Protein AF-A0A9X3EZR4-F1 (afdb_monomer_lite)

pLDDT: mean 86.71, std 14.76, range [45.41, 97.12]

Foldseek 3Di:
DDDPDDPDDQDADEDDLQADDAAQHWYQYPVQGIWGFHHAPDPFWTWTQGPVGIDIDGHNDD

Radius of gyration: 13.42 Å; chains: 1; bounding box: 27×27×42 Å

Sequence (62 aa):
MEDLAHQGGTPIKAYSMRETFAAGDPVSHPKFGKGVVLEVIEAKKCAILFEEGRKVLAMGGT

Secondary structure (DSSP, 8-state):
--------PPPPEEP-TTS---TT-EEEETTTEEEEEEEEEETTEEEEEETTEEEEEE----

Organism: NCBI:txid889268

Structure (mmCIF, N/CA/C/O backbone):
data_AF-A0A9X3EZR4-F1
#
_entry.id   AF-A0A9X3EZR4-F1
#
loop_
_atom_site.group_PDB
_atom_site.id
_atom_site.type_symbol
_atom_site.label_atom_id
_atom_site.label_alt_id
_atom_site.label_comp_id
_atom_site.label_asym_id
_atom_site.label_entity_id
_atom_site.label_seq_id
_atom_site.pdbx_PDB_ins_code
_atom_site.Cartn_x
_atom_site.Cartn_y
_atom_site.Cartn_z
_atom_site.occupancy
_atom_site.B_iso_or_equiv
_atom_site.auth_seq_id
_atom_site.auth_comp_id
_atom_site.auth_asym_id
_atom_site.auth_atom_id
_atom_site.pdbx_PDB_model_num
ATOM 1 N N . MET A 1 1 ? 3.646 -17.342 33.359 1.00 53.41 1 MET A N 1
ATOM 2 C CA . MET A 1 1 ? 4.051 -17.378 31.937 1.00 53.41 1 MET A CA 1
ATOM 3 C C . MET A 1 1 ? 3.384 -16.193 31.280 1.00 53.41 1 MET A C 1
ATOM 5 O O . MET A 1 1 ? 2.385 -16.318 30.582 1.00 53.41 1 MET A O 1
ATOM 9 N N . GLU A 1 2 ? 3.869 -15.022 31.674 1.00 53.97 2 GLU A N 1
ATOM 10 C CA . GLU A 1 2 ? 3.542 -13.739 31.084 1.00 53.97 2 GLU A CA 1
ATOM 11 C C . GLU A 1 2 ? 4.093 -13.686 29.664 1.00 53.97 2 GLU A C 1
ATOM 13 O O . GLU A 1 2 ? 5.297 -13.788 29.504 1.00 53.97 2 GLU A O 1
ATOM 18 N N . ASP A 1 3 ? 3.212 -13.540 28.674 1.00 45.41 3 ASP A N 1
ATOM 19 C CA . ASP A 1 3 ? 3.495 -12.893 27.381 1.00 45.41 3 ASP A CA 1
ATOM 20 C C . ASP A 1 3 ? 2.164 -12.590 26.659 1.00 45.41 3 ASP A C 1
ATOM 22 O O . ASP A 1 3 ? 1.953 -12.887 25.487 1.00 45.41 3 ASP A O 1
ATOM 26 N N . LEU A 1 4 ? 1.207 -11.996 27.387 1.00 53.78 4 LEU A N 1
ATOM 27 C CA . LEU A 1 4 ? -0.066 -11.509 26.828 1.00 53.78 4 LEU A CA 1
ATOM 28 C C . LEU A 1 4 ? 0.004 -10.022 26.435 1.00 53.78 4 LEU A C 1
ATOM 30 O O . LEU A 1 4 ? -0.986 -9.297 26.494 1.00 53.78 4 LEU A O 1
ATOM 34 N N . ALA A 1 5 ? 1.187 -9.545 26.061 1.00 53.12 5 ALA A N 1
ATOM 35 C CA . ALA A 1 5 ? 1.414 -8.167 25.666 1.00 53.12 5 ALA A CA 1
ATOM 36 C C . ALA A 1 5 ? 2.010 -8.161 24.265 1.00 53.12 5 ALA A C 1
ATOM 38 O O . ALA A 1 5 ? 3.202 -8.364 24.107 1.00 53.12 5 ALA A O 1
ATOM 39 N N . HIS A 1 6 ? 1.145 -8.021 23.266 1.00 47.28 6 HIS A N 1
ATOM 40 C CA . HIS A 1 6 ? 1.227 -7.065 22.161 1.00 47.28 6 HIS A CA 1
ATOM 41 C C . HIS A 1 6 ? -0.071 -7.272 21.375 1.00 47.28 6 HIS A C 1
ATOM 43 O O . HIS A 1 6 ? -0.201 -8.217 20.600 1.00 47.28 6 HIS A O 1
ATOM 49 N N . GLN A 1 7 ? -1.062 -6.402 21.587 1.00 52.47 7 GLN A N 1
ATOM 50 C CA . GLN A 1 7 ? -2.191 -6.235 20.666 1.00 52.47 7 GLN A CA 1
ATOM 51 C C . GLN A 1 7 ? -1.636 -5.668 19.344 1.00 52.47 7 GLN A C 1
ATOM 53 O O . GLN A 1 7 ? -1.783 -4.490 19.034 1.00 52.47 7 GLN A O 1
ATOM 58 N N . GLY A 1 8 ? -0.879 -6.491 18.619 1.00 50.47 8 GLY A N 1
ATOM 59 C CA . GLY A 1 8 ? -0.114 -6.137 17.435 1.00 50.47 8 GLY A CA 1
ATOM 60 C C . GLY A 1 8 ? -0.999 -6.191 16.206 1.00 50.47 8 GLY A C 1
ATOM 61 O O . GLY A 1 8 ? -0.935 -7.142 15.433 1.00 50.47 8 GLY A O 1
ATOM 62 N N . GLY A 1 9 ? -1.851 -5.182 16.030 1.00 67.81 9 GLY A N 1
ATOM 63 C CA . GLY A 1 9 ? -2.427 -4.935 14.713 1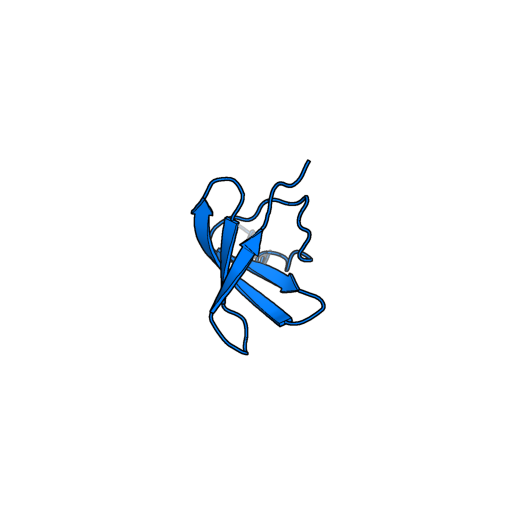.00 67.81 9 GLY A CA 1
ATOM 64 C C . GLY A 1 9 ? -1.297 -4.659 13.721 1.00 67.81 9 GLY A C 1
ATOM 65 O O . GLY A 1 9 ? -0.363 -3.923 14.047 1.00 67.81 9 GLY A O 1
ATOM 66 N N . THR A 1 10 ? -1.361 -5.247 12.526 1.00 76.94 10 THR A N 1
ATOM 67 C CA . THR A 1 10 ? -0.424 -4.925 11.444 1.00 76.94 10 THR A CA 1
ATOM 68 C C . THR A 1 10 ? -0.400 -3.403 11.250 1.00 76.94 10 THR A C 1
ATOM 70 O O . THR A 1 10 ? -1.467 -2.805 11.070 1.00 76.94 10 THR A O 1
ATOM 73 N N . PRO A 1 11 ? 0.768 -2.739 11.320 1.00 85.56 11 PRO A N 1
ATOM 74 C CA . PRO A 1 11 ? 0.836 -1.291 11.184 1.00 85.56 11 PRO A CA 1
ATOM 75 C C . PRO A 1 11 ? 0.365 -0.871 9.789 1.00 85.56 11 PRO A C 1
ATOM 77 O O . PRO A 1 11 ? 0.740 -1.481 8.788 1.00 85.56 11 PRO A O 1
ATOM 80 N N . ILE A 1 12 ? -0.453 0.185 9.724 1.00 90.31 12 ILE A N 1
ATOM 81 C CA . ILE A 1 12 ? -0.940 0.726 8.450 1.00 90.31 12 ILE A CA 1
ATOM 82 C C . ILE A 1 12 ? 0.246 1.314 7.682 1.00 90.31 12 ILE A C 1
ATOM 84 O O . ILE A 1 12 ? 0.852 2.293 8.120 1.00 90.31 12 ILE A O 1
ATOM 88 N N . LYS A 1 13 ? 0.558 0.740 6.520 1.00 91.88 13 LYS A N 1
ATOM 89 C CA . LYS A 1 13 ? 1.635 1.209 5.644 1.00 91.88 13 LYS A CA 1
ATOM 90 C C . LYS A 1 13 ? 1.142 2.369 4.782 1.00 91.88 13 LYS A C 1
ATOM 92 O O . LYS A 1 13 ? 0.047 2.316 4.228 1.00 91.88 13 LYS A O 1
ATOM 97 N N . ALA A 1 14 ? 1.939 3.422 4.626 1.00 94.38 14 ALA A N 1
ATOM 98 C CA . ALA A 1 14 ? 1.634 4.447 3.632 1.00 94.38 14 ALA A CA 1
ATOM 99 C C . ALA A 1 14 ? 1.801 3.855 2.224 1.00 94.38 14 ALA A C 1
ATOM 101 O O . ALA A 1 14 ? 2.803 3.201 1.937 1.00 94.38 14 ALA A O 1
ATOM 102 N 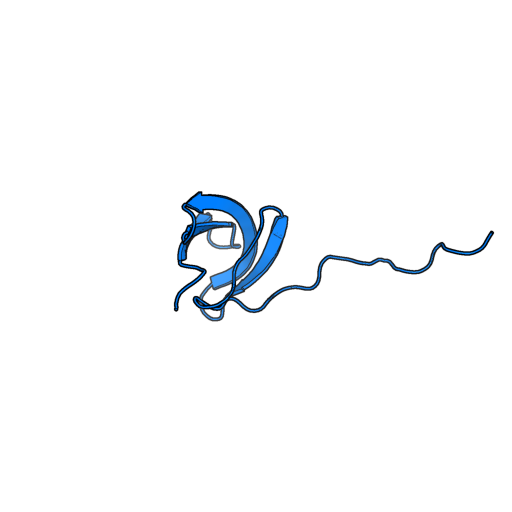N . TYR A 1 15 ? 0.826 4.075 1.343 1.00 93.06 15 TYR A N 1
ATOM 103 C CA . TYR A 1 15 ? 0.939 3.629 -0.037 1.00 93.06 15 TYR A CA 1
ATOM 104 C C . TYR A 1 15 ? 2.081 4.367 -0.740 1.00 93.06 15 TYR A C 1
ATOM 106 O O . TYR A 1 15 ? 2.131 5.598 -0.759 1.00 93.06 15 TYR A O 1
ATOM 114 N N . SER A 1 16 ? 2.949 3.599 -1.386 1.00 91.31 16 SER A N 1
ATOM 115 C CA . SER A 1 16 ? 4.004 4.078 -2.266 1.00 91.31 16 SER A CA 1
ATOM 116 C C . SER A 1 16 ? 4.138 3.094 -3.415 1.00 91.31 16 SER A C 1
ATOM 118 O O . SER A 1 16 ? 4.144 1.884 -3.202 1.00 91.31 16 SER A O 1
ATOM 120 N N . MET A 1 17 ? 4.297 3.604 -4.635 1.00 90.31 17 MET A N 1
ATOM 121 C CA . MET A 1 17 ? 4.547 2.748 -5.795 1.00 90.31 17 MET A CA 1
ATOM 122 C C . MET A 1 17 ? 5.887 2.012 -5.703 1.00 90.31 17 MET A C 1
ATOM 124 O O . MET A 1 17 ? 6.051 1.026 -6.404 1.00 90.31 17 MET A O 1
ATOM 128 N N . ARG A 1 18 ? 6.835 2.476 -4.876 1.00 91.12 18 ARG A N 1
ATOM 129 C CA . ARG A 1 18 ? 8.149 1.834 -4.677 1.00 91.12 18 ARG A CA 1
ATOM 130 C C . ARG A 1 18 ? 8.109 0.689 -3.670 1.00 91.12 18 ARG A C 1
ATOM 132 O O . ARG A 1 18 ? 8.945 -0.203 -3.721 1.00 91.12 18 ARG A O 1
ATOM 139 N N . GLU A 1 19 ? 7.141 0.728 -2.764 1.00 90.62 19 GLU A N 1
ATOM 140 C CA . GLU A 1 19 ? 6.950 -0.308 -1.755 1.00 90.62 19 GLU A CA 1
ATOM 141 C C . GLU A 1 19 ? 6.288 -1.540 -2.371 1.00 90.62 19 GLU A C 1
ATOM 143 O O . GLU A 1 19 ? 5.717 -1.484 -3.463 1.00 90.62 19 GLU A O 1
ATOM 148 N N . THR A 1 20 ? 6.357 -2.659 -1.657 1.00 91.38 20 THR A N 1
ATOM 149 C CA . THR A 1 20 ? 5.624 -3.882 -1.997 1.00 91.38 20 THR A CA 1
ATOM 150 C C . THR A 1 20 ? 4.670 -4.234 -0.866 1.00 91.38 20 THR A C 1
ATOM 152 O O . THR A 1 20 ? 4.924 -3.934 0.302 1.00 91.38 20 THR A O 1
ATOM 155 N N . PHE A 1 21 ? 3.546 -4.848 -1.222 1.00 92.44 21 PHE A N 1
ATOM 156 C CA . PHE A 1 21 ? 2.477 -5.163 -0.285 1.00 92.44 21 PHE A CA 1
ATOM 157 C C . PHE A 1 21 ? 2.062 -6.622 -0.423 1.00 92.44 21 PHE A C 1
ATOM 159 O O . PHE A 1 21 ? 2.115 -7.188 -1.516 1.00 92.44 21 PHE A O 1
ATOM 166 N N . ALA A 1 22 ? 1.626 -7.213 0.686 1.00 93.31 22 ALA A N 1
ATOM 167 C CA . ALA A 1 22 ? 1.073 -8.559 0.729 1.00 93.31 22 ALA A CA 1
ATOM 168 C C . ALA A 1 22 ? -0.436 -8.525 1.003 1.00 93.31 22 ALA A C 1
ATOM 170 O O . ALA A 1 22 ? -0.964 -7.551 1.536 1.00 93.31 22 ALA A O 1
ATOM 171 N N . ALA A 1 23 ? -1.141 -9.602 0.650 1.00 93.69 23 ALA A N 1
ATOM 172 C CA . ALA A 1 23 ? -2.549 -9.760 1.005 1.00 93.69 23 ALA A CA 1
ATOM 173 C C . ALA A 1 23 ? -2.737 -9.656 2.531 1.00 93.69 23 ALA A C 1
ATOM 175 O O . ALA A 1 23 ? -1.984 -10.255 3.295 1.00 93.69 23 ALA A O 1
ATOM 176 N N . GLY A 1 24 ? -3.734 -8.887 2.963 1.00 93.56 24 GLY A N 1
ATOM 177 C CA . GLY A 1 24 ? -4.002 -8.573 4.365 1.00 93.56 24 GLY A CA 1
ATOM 178 C C . GLY A 1 24 ? -3.256 -7.349 4.905 1.00 93.56 24 GLY A C 1
ATOM 179 O O . GLY A 1 24 ? -3.584 -6.900 6.003 1.00 93.56 24 GLY A O 1
ATOM 180 N N . ASP A 1 25 ? -2.310 -6.766 4.156 1.00 93.75 25 ASP A N 1
ATOM 181 C CA . ASP A 1 25 ? -1.634 -5.545 4.597 1.00 93.75 25 ASP A CA 1
ATOM 182 C C . ASP A 1 25 ? -2.622 -4.364 4.633 1.00 93.75 25 ASP A C 1
ATOM 184 O O . ASP A 1 25 ? -3.268 -4.057 3.621 1.00 93.75 25 ASP A O 1
ATOM 188 N N . PRO A 1 26 ? -2.728 -3.648 5.765 1.00 94.62 26 PRO A N 1
ATOM 189 C CA . PRO A 1 26 ? -3.441 -2.389 5.813 1.00 94.62 26 PRO A CA 1
ATOM 190 C C . PRO A 1 26 ? -2.591 -1.286 5.174 1.00 94.62 26 PRO A C 1
ATOM 192 O O . PRO A 1 26 ? -1.414 -1.107 5.494 1.00 94.62 26 PRO A O 1
ATOM 195 N N . VAL A 1 27 ? -3.208 -0.516 4.283 1.00 94.44 27 VAL A N 1
ATOM 196 C CA . VAL A 1 27 ? -2.558 0.522 3.480 1.00 94.44 27 VAL A CA 1
ATOM 197 C C . VAL A 1 27 ? -3.320 1.842 3.603 1.00 94.44 27 VAL A C 1
ATOM 199 O O . VAL A 1 27 ? -4.545 1.867 3.617 1.00 94.44 27 VAL A O 1
ATOM 202 N N . SER A 1 28 ? -2.607 2.964 3.670 1.00 95.44 28 SER A N 1
ATOM 203 C CA . SER A 1 28 ? -3.175 4.316 3.632 1.00 95.44 28 SER A CA 1
ATOM 204 C C . SER A 1 28 ? -2.736 5.034 2.360 1.00 95.44 28 SER A C 1
ATOM 206 O O . SER A 1 28 ? -1.551 5.309 2.175 1.00 95.44 28 SER A O 1
ATOM 208 N N . HIS A 1 29 ? -3.679 5.341 1.473 1.00 94.75 29 HIS A N 1
ATOM 209 C CA . HIS A 1 29 ? -3.443 6.058 0.225 1.00 94.75 29 HIS A CA 1
ATOM 210 C C . HIS A 1 29 ? -3.896 7.523 0.347 1.00 94.75 29 HIS A C 1
ATOM 212 O O . HIS A 1 29 ? -5.040 7.766 0.728 1.00 94.75 29 HIS A O 1
ATOM 218 N N . PRO A 1 30 ? -3.093 8.522 -0.067 1.00 93.31 30 PRO A N 1
ATOM 219 C CA . PRO A 1 30 ? -3.432 9.939 0.119 1.00 93.31 30 PRO A CA 1
ATOM 220 C C . PRO A 1 30 ? -4.741 10.369 -0.566 1.00 93.31 30 PRO A C 1
ATOM 222 O O . PRO A 1 30 ? -5.448 11.229 -0.058 1.00 93.31 30 PRO A O 1
ATOM 225 N N . LYS A 1 31 ? -5.085 9.760 -1.711 1.00 93.25 31 LYS A N 1
ATOM 226 C CA . LYS A 1 31 ? -6.335 10.036 -2.450 1.00 93.25 31 LYS A CA 1
ATOM 227 C C . LYS A 1 31 ? -7.538 9.188 -2.018 1.00 93.25 31 LYS A C 1
ATOM 229 O O . LYS A 1 31 ? -8.664 9.647 -2.142 1.00 93.25 31 LYS A O 1
ATOM 234 N N . PHE A 1 32 ? -7.309 7.945 -1.594 1.00 92.81 32 PHE A N 1
ATOM 235 C CA . PHE A 1 32 ? -8.383 6.957 -1.397 1.00 92.81 32 PHE A CA 1
ATOM 236 C C . PHE A 1 32 ? -8.613 6.617 0.078 1.00 92.81 32 PHE A C 1
ATOM 238 O O . PHE A 1 32 ? -9.537 5.882 0.400 1.00 92.81 32 PHE A O 1
ATOM 245 N N . GLY A 1 33 ? -7.782 7.154 0.971 1.00 94.38 33 GLY A N 1
ATOM 246 C CA . GLY A 1 33 ? -7.845 6.879 2.394 1.00 94.38 33 GLY A CA 1
ATOM 247 C C . GLY A 1 33 ? -7.287 5.504 2.743 1.00 94.38 33 GLY A C 1
ATOM 248 O O . GLY A 1 33 ? -6.385 4.978 2.086 1.00 94.38 33 GLY A O 1
ATOM 249 N N . LYS A 1 34 ? -7.809 4.944 3.831 1.00 95.12 34 LYS A N 1
ATOM 250 C CA . LYS A 1 34 ? -7.381 3.652 4.363 1.00 95.12 34 LYS A CA 1
ATOM 251 C C . LYS A 1 34 ? -8.029 2.519 3.573 1.00 95.12 34 LYS A C 1
ATOM 253 O O . LYS A 1 34 ? -9.185 2.607 3.166 1.00 95.12 34 LYS A O 1
ATOM 258 N N . GLY A 1 35 ? -7.279 1.450 3.383 1.00 95.69 35 GLY A N 1
ATOM 259 C CA . GLY A 1 35 ? -7.740 0.239 2.733 1.00 95.69 35 GLY A CA 1
ATOM 260 C C . GLY A 1 35 ? -6.940 -0.976 3.175 1.00 95.69 35 GLY A C 1
ATOM 261 O O . GLY A 1 35 ? -5.976 -0.866 3.933 1.00 95.69 35 GLY A O 1
ATOM 262 N N . VAL A 1 36 ? -7.350 -2.142 2.693 1.00 96.06 36 VAL A N 1
ATOM 263 C CA . VAL A 1 36 ? -6.667 -3.415 2.934 1.00 96.06 36 VAL A CA 1
ATOM 264 C C . VAL A 1 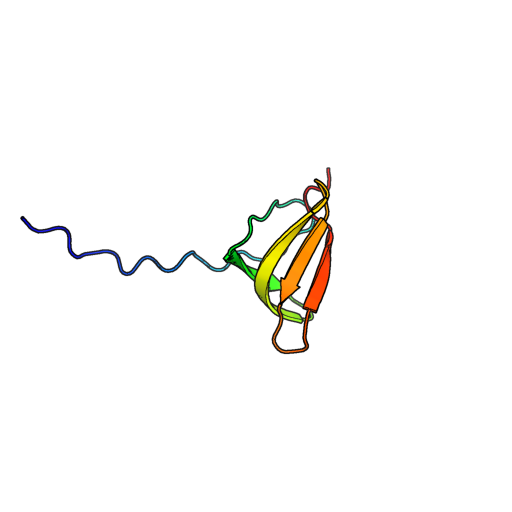36 ? -6.362 -4.089 1.608 1.00 96.06 36 VAL A C 1
ATOM 266 O O . VAL A 1 36 ? -7.199 -4.119 0.702 1.00 96.06 36 VAL A O 1
ATOM 269 N N . VAL A 1 37 ? -5.147 -4.603 1.468 1.00 95.81 37 VAL A N 1
ATOM 270 C CA . VAL A 1 37 ? -4.744 -5.351 0.279 1.00 95.81 37 VAL A CA 1
ATOM 271 C C . VAL A 1 37 ? -5.495 -6.677 0.283 1.00 95.81 37 VAL A C 1
ATOM 273 O O . VAL A 1 37 ? -5.367 -7.466 1.213 1.00 95.81 37 VAL A O 1
ATOM 276 N N . LEU A 1 38 ? -6.292 -6.925 -0.748 1.00 96.31 38 LEU A N 1
ATOM 277 C CA . LEU A 1 38 ? -7.023 -8.180 -0.905 1.00 96.31 38 LEU A CA 1
ATOM 278 C C . LEU A 1 38 ? -6.112 -9.275 -1.458 1.00 96.31 38 LEU A C 1
ATOM 280 O O . LEU A 1 38 ? -6.100 -10.393 -0.959 1.00 96.31 38 LEU A O 1
ATOM 284 N N . GLU A 1 39 ? -5.353 -8.940 -2.4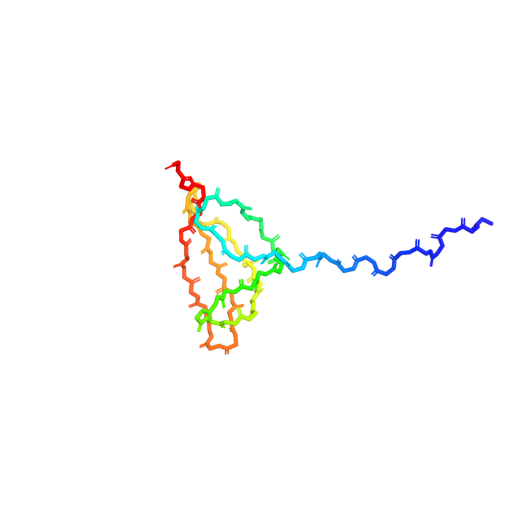99 1.00 95.00 39 GLU A N 1
ATOM 285 C CA . GLU A 1 39 ? -4.533 -9.884 -3.252 1.00 95.00 39 GLU A CA 1
ATOM 286 C C . GLU A 1 39 ? -3.458 -9.147 -4.060 1.00 95.00 39 GLU A C 1
ATOM 288 O O . GLU A 1 39 ? -3.618 -7.983 -4.447 1.00 95.00 39 GLU A O 1
ATOM 293 N N . VAL A 1 40 ? -2.367 -9.851 -4.355 1.00 94.19 40 VAL A N 1
ATOM 294 C CA . VAL A 1 40 ? -1.363 -9.428 -5.334 1.00 94.19 40 VAL A CA 1
ATOM 295 C C . VAL A 1 40 ? -1.726 -10.076 -6.666 1.00 94.19 40 VAL A C 1
ATOM 297 O O . VAL A 1 40 ? -1.687 -11.296 -6.785 1.00 94.19 40 VAL A O 1
ATOM 300 N N . ILE A 1 41 ? -2.105 -9.262 -7.653 1.00 92.38 41 ILE A N 1
ATOM 301 C CA . ILE A 1 41 ? -2.567 -9.745 -8.966 1.00 92.38 41 ILE A CA 1
ATOM 302 C C . ILE A 1 41 ? -1.365 -10.085 -9.858 1.00 92.38 41 ILE A C 1
ATOM 304 O O . ILE A 1 41 ? -1.356 -11.091 -10.556 1.00 92.38 41 ILE A O 1
ATOM 308 N N . GLU A 1 42 ? -0.337 -9.236 -9.834 1.00 87.50 42 GLU A N 1
ATOM 309 C CA . GLU A 1 42 ? 0.911 -9.392 -10.586 1.00 87.50 42 GLU A CA 1
ATOM 310 C C . GLU A 1 42 ? 2.076 -8.943 -9.697 1.00 87.50 42 GLU A C 1
ATOM 312 O O . GLU A 1 42 ? 1.873 -8.190 -8.746 1.00 87.50 42 GLU A O 1
ATOM 317 N N . ALA A 1 43 ? 3.318 -9.291 -10.049 1.00 85.25 43 ALA A N 1
ATOM 318 C CA . ALA A 1 43 ? 4.511 -8.907 -9.279 1.00 85.25 43 ALA A CA 1
ATOM 319 C C . ALA A 1 43 ? 4.602 -7.399 -8.946 1.00 85.25 43 ALA A C 1
ATOM 321 O O . ALA A 1 43 ? 5.243 -7.019 -7.970 1.00 85.25 43 ALA A O 1
ATOM 322 N N . LYS A 1 44 ? 3.955 -6.540 -9.747 1.00 91.69 44 LYS A N 1
ATOM 323 C CA . LYS A 1 44 ? 3.937 -5.078 -9.588 1.00 91.69 44 LYS A CA 1
ATOM 324 C C .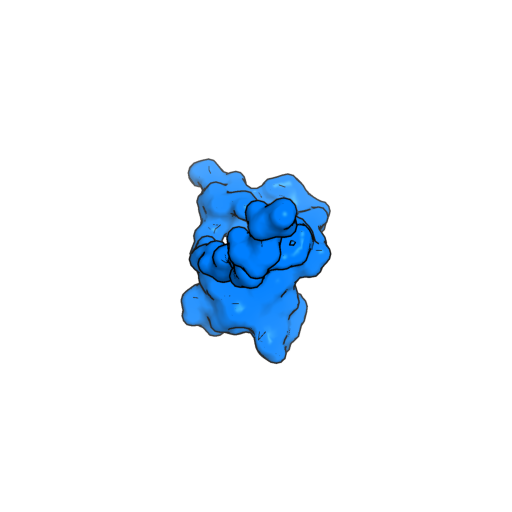 LYS A 1 44 ? 2.536 -4.479 -9.441 1.00 91.69 44 LYS A C 1
ATOM 326 O O . LYS A 1 44 ? 2.373 -3.273 -9.618 1.00 91.69 44 LYS A O 1
ATOM 331 N N . LYS A 1 45 ? 1.505 -5.285 -9.163 1.00 93.50 45 LYS A N 1
ATOM 332 C CA . LYS A 1 45 ? 0.126 -4.798 -8.988 1.00 93.50 45 LYS A CA 1
ATOM 333 C C . LYS A 1 45 ? -0.593 -5.537 -7.869 1.00 93.50 45 LYS A C 1
ATOM 335 O O . LYS A 1 45 ? -0.560 -6.7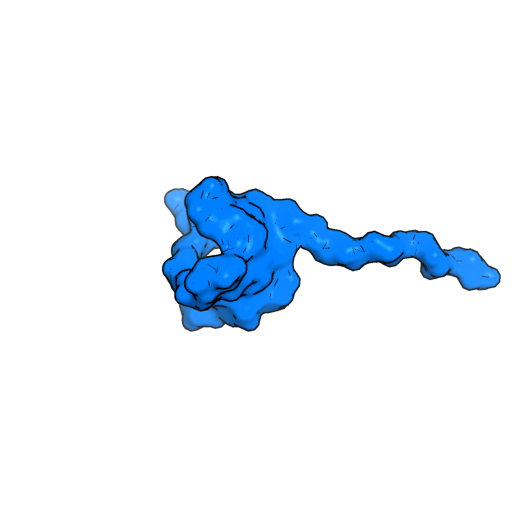63 -7.807 1.00 93.50 45 LYS A O 1
ATOM 340 N N . CYS A 1 46 ? -1.331 -4.800 -7.051 1.00 95.50 46 CYS A N 1
ATOM 341 C CA . CYS A 1 46 ? -2.182 -5.361 -6.007 1.00 95.50 46 CYS A CA 1
ATOM 342 C C . CYS A 1 46 ? -3.599 -4.782 -6.075 1.00 95.50 46 CYS A C 1
ATOM 344 O O . CYS A 1 46 ? -3.806 -3.650 -6.520 1.00 95.50 46 CYS A O 1
ATOM 346 N N . ALA A 1 47 ? -4.582 -5.572 -5.650 1.00 96.75 47 ALA A N 1
ATOM 347 C CA . ALA A 1 47 ? -5.938 -5.100 -5.421 1.00 96.75 47 ALA A CA 1
ATOM 348 C C . ALA A 1 47 ? -6.076 -4.656 -3.968 1.00 96.75 47 ALA A C 1
ATOM 350 O O . ALA A 1 47 ? -5.803 -5.429 -3.053 1.00 96.75 47 ALA A O 1
ATOM 351 N N . ILE A 1 48 ? -6.545 -3.432 -3.760 1.00 96.50 48 ILE A N 1
ATOM 352 C CA . ILE A 1 48 ? -6.786 -2.859 -2.439 1.00 96.50 48 ILE A CA 1
ATOM 353 C C . ILE A 1 48 ? -8.264 -2.496 -2.333 1.00 96.50 48 ILE A C 1
ATOM 355 O O . ILE A 1 48 ? -8.826 -1.861 -3.230 1.00 96.50 48 ILE A O 1
ATOM 359 N N . LEU A 1 49 ? -8.900 -2.916 -1.243 1.00 97.12 49 LEU A N 1
ATOM 360 C CA . LEU A 1 49 ? -10.250 -2.508 -0.887 1.00 97.12 49 LEU A CA 1
ATOM 361 C C . LEU A 1 49 ? -10.181 -1.247 -0.031 1.00 97.12 49 LEU A C 1
ATOM 363 O O . LEU A 1 49 ? -9.708 -1.298 1.103 1.00 97.12 49 LEU A O 1
ATOM 367 N N . PHE A 1 50 ? -10.647 -0.134 -0.588 1.00 96.19 50 PHE A N 1
ATOM 368 C CA . PHE A 1 50 ? -10.850 1.128 0.121 1.00 96.19 50 PHE A CA 1
ATOM 369 C C . PHE A 1 50 ? -12.328 1.290 0.498 1.00 96.19 50 PHE A C 1
ATOM 371 O O . PHE A 1 50 ? -13.175 0.545 0.003 1.00 96.19 50 PHE A O 1
ATOM 378 N N . GLU A 1 51 ? -12.653 2.303 1.303 1.00 92.44 51 GLU A N 1
ATOM 379 C CA . GLU A 1 51 ? -14.047 2.653 1.637 1.00 92.44 51 GLU A CA 1
ATOM 380 C C . GLU A 1 51 ? -14.901 2.937 0.387 1.00 92.44 51 GLU A C 1
ATOM 382 O O . GLU A 1 51 ? -16.059 2.542 0.316 1.00 92.44 51 GLU A O 1
ATOM 387 N N . GLU A 1 52 ? -14.310 3.560 -0.638 1.00 91.94 52 GLU A N 1
ATOM 388 C CA . GLU A 1 52 ? -14.965 3.845 -1.925 1.00 91.94 52 GLU A CA 1
ATOM 389 C C . GLU A 1 52 ? -15.110 2.590 -2.817 1.00 91.94 52 GLU A C 1
ATOM 391 O O . GLU A 1 52 ? -15.836 2.603 -3.809 1.00 91.94 52 GLU A O 1
ATOM 396 N N . GLY A 1 53 ? -14.400 1.501 -2.498 1.00 94.06 53 GLY A N 1
ATOM 397 C CA . GLY A 1 53 ? -14.435 0.238 -3.235 1.00 94.06 53 GLY A CA 1
ATOM 398 C C . GLY A 1 53 ? -13.061 -0.314 -3.631 1.00 94.06 53 GLY A C 1
ATOM 399 O O . GLY A 1 53 ? -12.002 0.203 -3.263 1.00 94.06 53 GLY A O 1
ATOM 400 N N . ARG A 1 54 ? -13.080 -1.415 -4.394 1.00 95.94 54 ARG A N 1
ATOM 401 C CA . ARG A 1 54 ? -11.877 -2.127 -4.860 1.00 95.94 54 ARG A CA 1
ATOM 402 C C . ARG A 1 54 ? -11.157 -1.328 -5.947 1.00 95.94 54 ARG A C 1
ATOM 404 O O . ARG A 1 54 ? -11.750 -1.000 -6.972 1.00 95.94 54 ARG A O 1
ATOM 411 N N . LYS A 1 55 ? -9.856 -1.091 -5.769 1.00 96.06 55 LYS A N 1
ATOM 412 C CA . LYS A 1 55 ? -8.975 -0.464 -6.767 1.00 96.06 55 LYS A CA 1
ATOM 413 C C . LYS A 1 55 ? -7.724 -1.311 -6.976 1.00 96.06 55 LYS A C 1
ATOM 415 O O . LYS A 1 55 ? -7.215 -1.913 -6.037 1.00 96.06 55 LYS A O 1
ATOM 420 N N . VAL A 1 56 ? -7.222 -1.349 -8.207 1.00 95.75 56 VAL A N 1
ATOM 421 C CA . VAL A 1 56 ? -5.955 -2.015 -8.545 1.00 95.75 56 VAL A CA 1
ATOM 422 C C . VAL A 1 56 ? -4.869 -0.956 -8.642 1.00 95.75 56 VAL A C 1
ATOM 424 O O . VAL A 1 56 ? -4.991 -0.033 -9.446 1.00 95.75 56 VAL A O 1
ATOM 427 N N . LEU A 1 57 ? -3.829 -1.079 -7.822 1.00 94.94 57 LEU A N 1
ATOM 428 C CA . LEU A 1 57 ? -2.733 -0.120 -7.743 1.00 94.94 57 LEU A CA 1
ATOM 429 C C . LEU A 1 57 ? -1.391 -0.784 -8.059 1.00 94.94 57 LEU A C 1
ATOM 431 O O . LEU A 1 57 ? -1.192 -1.974 -7.815 1.00 94.94 57 LEU A O 1
ATOM 435 N N . ALA A 1 58 ? -0.465 0.005 -8.605 1.00 94.31 58 ALA A N 1
ATOM 436 C CA . ALA A 1 58 ? 0.897 -0.438 -8.879 1.00 94.31 58 ALA A CA 1
ATOM 437 C C . ALA A 1 58 ? 1.739 -0.498 -7.592 1.00 94.31 58 ALA A C 1
ATOM 439 O O . ALA A 1 58 ? 1.474 0.231 -6.638 1.00 94.31 58 ALA A O 1
ATOM 440 N N . MET A 1 59 ? 2.760 -1.345 -7.570 1.00 92.75 59 MET A N 1
ATOM 441 C CA . MET A 1 59 ? 3.726 -1.483 -6.476 1.00 92.75 59 MET A CA 1
ATOM 442 C C . MET A 1 59 ? 5.073 -1.983 -7.027 1.00 92.75 59 MET A C 1
ATOM 444 O O . MET A 1 59 ? 5.128 -2.453 -8.166 1.00 92.75 59 MET A O 1
ATOM 448 N N . GLY A 1 60 ? 6.156 -1.905 -6.252 1.00 88.94 60 GLY A N 1
ATOM 449 C CA . GLY A 1 60 ? 7.484 -2.385 -6.663 1.00 88.94 60 GLY A CA 1
ATOM 450 C C . GLY A 1 60 ? 8.081 -1.662 -7.882 1.00 88.94 60 GLY A C 1
ATOM 451 O O . GLY A 1 60 ? 8.757 -2.275 -8.714 1.00 88.94 60 GLY A O 1
ATOM 452 N N . GLY A 1 61 ? 7.784 -0.372 -8.035 1.00 86.69 61 GLY A N 1
ATOM 453 C CA . GLY A 1 61 ? 8.434 0.516 -8.992 1.00 86.69 61 GLY A CA 1
ATOM 454 C C . GLY A 1 61 ? 9.897 0.743 -8.611 1.00 86.69 61 GLY A C 1
ATOM 455 O O . GLY A 1 61 ? 10.192 1.050 -7.458 1.00 86.69 61 GLY A O 1
ATOM 456 N N . THR A 1 62 ? 10.790 0.574 -9.585 1.00 67.50 62 THR A N 1
ATOM 457 C CA . THR A 1 62 ? 12.229 0.873 -9.489 1.00 67.50 62 THR A CA 1
ATOM 458 C C . THR A 1 62 ? 12.491 2.358 -9.661 1.00 67.50 62 THR A C 1
ATOM 460 O O . THR A 1 62 ? 11.911 2.916 -10.621 1.00 67.50 62 THR A O 1
#